Protein AF-A0A9E3EU78-F1 (afdb_monomer)

Mean predicted aligned error: 6.79 Å

pLDDT: mean 88.31, std 12.96, range [41.22, 96.94]

Radius of gyration: 17.89 Å; Cα contacts (8 Å, |Δi|>4): 22; chains: 1; bounding box: 56×33×42 Å

Structure (mmCIF, N/CA/C/O backbone):
data_AF-A0A9E3EU78-F1
#
_entry.id   AF-A0A9E3EU78-F1
#
loop_
_atom_site.group_PDB
_atom_site.id
_atom_site.type_symbol
_atom_site.label_atom_id
_atom_site.label_alt_id
_atom_site.label_comp_id
_atom_site.label_asym_id
_atom_site.label_entity_id
_atom_site.label_seq_id
_atom_site.pdbx_PDB_ins_code
_atom_site.Cartn_x
_atom_site.Cartn_y
_atom_site.Cartn_z
_atom_site.occupancy
_atom_site.B_iso_or_equiv
_atom_site.auth_seq_id
_atom_site.auth_comp_id
_atom_site.auth_asym_id
_atom_site.auth_atom_id
_atom_site.pdbx_PDB_model_num
ATOM 1 N N . ALA A 1 1 ? 5.154 19.593 -20.295 1.00 79.00 1 ALA A N 1
ATOM 2 C CA . ALA A 1 1 ? 4.930 20.289 -19.011 1.00 79.00 1 ALA A CA 1
ATOM 3 C C . ALA A 1 1 ? 3.544 20.015 -18.409 1.00 79.00 1 ALA A C 1
ATOM 5 O O . ALA A 1 1 ? 3.466 19.841 -17.202 1.00 79.00 1 ALA A O 1
ATOM 6 N N . TRP A 1 2 ? 2.457 19.918 -19.192 1.00 91.75 2 TRP A N 1
ATOM 7 C CA . TRP A 1 2 ? 1.115 19.620 -18.652 1.00 91.75 2 TRP A CA 1
ATOM 8 C C . TRP A 1 2 ? 0.956 18.182 -18.114 1.00 91.75 2 TRP A C 1
ATOM 10 O O . TRP A 1 2 ? 0.144 17.939 -17.227 1.00 91.75 2 TRP A O 1
ATOM 20 N N . GLN A 1 3 ? 1.769 17.239 -18.606 1.00 93.81 3 GLN A N 1
ATOM 21 C CA . GLN A 1 3 ? 1.720 15.823 -18.227 1.00 93.81 3 GLN A CA 1
ATOM 22 C C . GLN A 1 3 ? 1.948 15.602 -16.727 1.00 93.81 3 GLN A C 1
ATOM 24 O O . GLN A 1 3 ? 1.321 14.731 -16.138 1.00 93.81 3 GLN A O 1
ATOM 29 N N . ALA A 1 4 ? 2.807 16.411 -16.099 1.00 92.12 4 ALA A N 1
ATOM 30 C CA . ALA A 1 4 ? 3.059 16.325 -14.663 1.00 92.12 4 ALA A CA 1
ATOM 31 C C . ALA A 1 4 ? 1.799 16.654 -13.847 1.00 92.12 4 ALA A C 1
ATOM 33 O O . ALA A 1 4 ? 1.478 15.938 -12.906 1.00 92.12 4 ALA A O 1
ATOM 34 N N . TRP A 1 5 ? 1.044 17.680 -14.254 1.00 94.88 5 TRP A N 1
ATOM 35 C CA . TRP A 1 5 ? -0.221 18.050 -13.616 1.00 94.88 5 TRP A CA 1
ATOM 36 C C . TRP A 1 5 ? -1.281 16.965 -13.778 1.00 94.88 5 TRP A C 1
ATOM 38 O O . TRP A 1 5 ? -1.953 16.615 -12.813 1.00 94.88 5 TRP A O 1
ATOM 48 N N . ALA A 1 6 ? -1.392 16.388 -14.977 1.00 94.62 6 ALA A N 1
ATOM 49 C CA . ALA A 1 6 ? -2.308 15.281 -15.227 1.00 94.62 6 ALA A CA 1
ATOM 50 C C . ALA A 1 6 ? -1.970 14.058 -14.357 1.00 94.62 6 ALA A C 1
ATOM 52 O O . ALA A 1 6 ? -2.849 13.517 -13.691 1.00 94.62 6 ALA A O 1
ATOM 53 N N . LEU A 1 7 ? -0.694 13.662 -14.298 1.00 93.38 7 LEU A N 1
ATOM 54 C CA . LEU A 1 7 ? -0.240 12.555 -13.451 1.00 93.38 7 LEU A CA 1
ATOM 55 C C . LEU A 1 7 ? -0.466 12.841 -11.965 1.00 93.38 7 LEU A C 1
ATOM 57 O O . LEU A 1 7 ? -0.883 11.950 -11.233 1.00 93.38 7 LEU A O 1
ATOM 61 N N . PHE A 1 8 ? -0.246 14.080 -11.524 1.00 93.69 8 PHE A N 1
ATOM 62 C CA . PHE A 1 8 ? -0.482 14.480 -10.142 1.00 93.69 8 PHE A CA 1
ATOM 63 C C . PHE A 1 8 ? -1.966 14.416 -9.766 1.00 93.69 8 PHE A C 1
ATOM 65 O O . PHE A 1 8 ? -2.299 13.918 -8.695 1.00 93.69 8 PHE A O 1
ATOM 72 N N . LEU A 1 9 ? -2.868 14.849 -10.652 1.00 95.38 9 LEU A N 1
ATOM 73 C CA . LEU A 1 9 ? -4.315 14.728 -10.441 1.00 95.38 9 LEU A CA 1
ATOM 74 C C . LEU A 1 9 ? -4.755 13.265 -10.356 1.00 95.38 9 LEU A C 1
ATOM 76 O O . LEU A 1 9 ? -5.513 12.908 -9.459 1.00 95.38 9 LEU A O 1
ATOM 80 N N . VAL A 1 10 ? -4.252 12.411 -11.252 1.00 94.88 10 VAL A N 1
ATOM 81 C CA . VAL A 1 10 ? -4.532 10.968 -11.220 1.00 94.88 10 VAL A CA 1
ATOM 82 C C . VAL A 1 10 ? -4.009 10.344 -9.926 1.00 94.88 10 VAL A C 1
ATOM 84 O O . VAL A 1 10 ? -4.714 9.564 -9.292 1.00 94.88 10 VAL A O 1
ATOM 87 N N . TYR A 1 11 ? -2.804 10.718 -9.499 1.00 91.31 11 TYR A N 1
ATOM 88 C CA . TYR A 1 11 ? -2.212 10.247 -8.251 1.00 91.31 11 TYR A CA 1
ATOM 89 C C . TYR A 1 11 ? -3.002 10.716 -7.022 1.00 91.31 11 TYR A C 1
ATOM 91 O O . TYR A 1 11 ? -3.272 9.920 -6.126 1.00 91.31 11 TYR A O 1
ATOM 99 N N . GLY A 1 12 ? -3.434 11.979 -6.996 1.00 93.06 12 GLY A N 1
ATOM 100 C CA . GLY A 1 12 ? -4.276 12.523 -5.932 1.00 93.06 12 GLY A CA 1
ATOM 101 C C . GLY A 1 12 ? -5.643 11.843 -5.866 1.00 93.06 12 GLY A C 1
ATOM 102 O O . GLY A 1 12 ? -6.108 11.508 -4.779 1.00 93.06 12 GLY A O 1
ATOM 103 N N . LEU A 1 13 ? -6.257 11.566 -7.021 1.00 94.75 13 LEU A N 1
ATOM 104 C CA . LEU A 1 13 ? -7.496 10.795 -7.097 1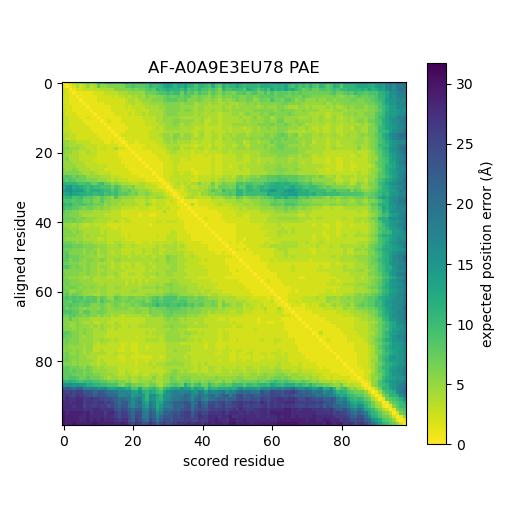.00 94.75 13 LEU A CA 1
ATOM 105 C C . LEU A 1 13 ? -7.293 9.371 -6.569 1.00 94.75 13 LEU A C 1
ATOM 107 O O . LEU A 1 13 ? -8.096 8.907 -5.766 1.00 94.75 13 LEU A O 1
ATOM 111 N N . PHE A 1 14 ? -6.209 8.702 -6.969 1.00 91.88 14 PHE A N 1
ATOM 112 C CA . PHE A 1 14 ? -5.855 7.380 -6.456 1.00 91.88 14 PHE A CA 1
ATOM 113 C C . PHE A 1 14 ? -5.730 7.390 -4.928 1.00 91.88 14 PHE A C 1
ATOM 115 O O . PHE A 1 14 ? -6.419 6.616 -4.273 1.00 91.88 14 PHE A O 1
ATOM 122 N N . PHE A 1 15 ? -4.941 8.306 -4.359 1.00 91.44 15 PHE A N 1
ATOM 123 C CA . PHE A 1 15 ? -4.778 8.434 -2.906 1.00 91.44 15 PHE A CA 1
ATOM 124 C C . PHE A 1 15 ? -6.093 8.741 -2.186 1.00 91.44 15 PHE A C 1
ATOM 126 O O . PHE A 1 15 ? -6.370 8.166 -1.136 1.00 91.44 15 PHE A O 1
ATOM 133 N N . GLY A 1 16 ? -6.936 9.604 -2.755 1.00 91.88 16 GLY A N 1
ATOM 134 C CA . GLY A 1 16 ? -8.258 9.895 -2.200 1.00 91.88 16 GLY A CA 1
ATOM 135 C C . GLY A 1 16 ? -9.182 8.673 -2.186 1.00 91.88 16 GLY A C 1
ATOM 136 O O . GLY A 1 16 ? -9.959 8.505 -1.247 1.00 91.88 16 GLY A O 1
ATOM 137 N N . LEU A 1 17 ? -9.083 7.808 -3.198 1.00 91.94 17 LEU A N 1
ATOM 138 C CA . LEU A 1 17 ? -9.891 6.594 -3.326 1.00 91.94 17 LEU A CA 1
ATOM 139 C C . LEU A 1 17 ? -9.367 5.412 -2.501 1.00 91.94 17 LEU A C 1
ATOM 141 O O . LEU A 1 17 ? -10.139 4.500 -2.220 1.00 91.94 17 LEU A O 1
ATOM 145 N N . THR A 1 18 ? -8.094 5.405 -2.112 1.00 90.56 18 THR A N 1
ATOM 146 C CA . THR A 1 18 ? -7.493 4.307 -1.339 1.00 90.56 18 THR A CA 1
ATOM 147 C C . THR A 1 18 ? -7.325 4.674 0.128 1.00 90.56 18 THR A C 1
ATOM 149 O O . THR A 1 18 ? -7.913 4.040 1.002 1.00 90.56 18 THR A O 1
ATOM 152 N N . GLU A 1 19 ? -6.608 5.755 0.418 1.00 91.06 19 GLU A N 1
ATOM 153 C CA . GLU A 1 19 ? -6.147 6.062 1.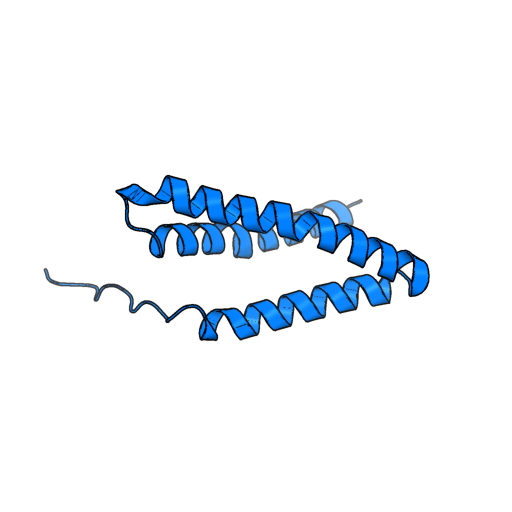770 1.00 91.06 19 GLU A CA 1
ATOM 154 C C . GLU A 1 19 ? -7.296 6.477 2.706 1.00 91.06 19 GLU A C 1
ATOM 156 O O . GLU A 1 19 ? -7.315 6.108 3.885 1.00 91.06 19 GLU A O 1
ATOM 161 N N . ALA A 1 20 ? -8.280 7.232 2.202 1.00 90.00 20 ALA A N 1
ATOM 162 C CA . ALA A 1 20 ? -9.421 7.658 3.014 1.00 90.00 20 ALA A CA 1
ATOM 163 C C . ALA A 1 20 ? -10.367 6.486 3.360 1.00 90.00 20 ALA A C 1
ATOM 165 O O . ALA A 1 20 ? -10.668 6.310 4.549 1.00 90.00 20 ALA A O 1
ATOM 166 N N . PRO A 1 21 ? -10.792 5.636 2.401 1.00 90.75 21 PRO A N 1
ATOM 167 C CA . PRO A 1 21 ? -11.582 4.444 2.712 1.00 90.75 21 PRO A CA 1
ATOM 168 C C . PRO A 1 21 ? -10.845 3.412 3.574 1.00 90.75 21 PRO A C 1
ATOM 170 O O . PRO A 1 21 ? -11.459 2.843 4.476 1.00 90.75 21 PRO A O 1
ATOM 173 N N . GLU A 1 22 ? -9.541 3.198 3.366 1.00 90.50 22 GLU A N 1
ATOM 174 C CA . GLU A 1 22 ? -8.731 2.278 4.182 1.00 90.50 22 GLU A CA 1
ATOM 175 C C . GLU A 1 22 ? -8.729 2.684 5.660 1.00 90.50 22 GLU A C 1
ATOM 177 O O . GLU A 1 22 ? -9.041 1.875 6.539 1.00 90.50 22 GLU A O 1
ATOM 182 N N . LYS A 1 23 ? -8.458 3.960 5.957 1.00 90.44 23 LYS A N 1
ATOM 183 C CA . LYS A 1 23 ? -8.473 4.469 7.338 1.00 90.44 23 LYS A CA 1
ATOM 184 C C . LYS A 1 23 ? -9.869 4.409 7.956 1.00 90.44 23 LYS A C 1
ATOM 186 O O . LYS A 1 23 ? -9.997 4.072 9.135 1.00 90.44 23 LYS A O 1
ATOM 191 N N . ALA A 1 24 ? -10.915 4.701 7.180 1.00 90.81 24 ALA A N 1
ATOM 192 C CA . ALA A 1 24 ? -12.299 4.574 7.637 1.00 90.81 24 ALA A CA 1
ATOM 193 C C . ALA A 1 24 ? -12.652 3.116 7.976 1.00 90.81 24 ALA A C 1
ATOM 195 O O . ALA A 1 24 ? -13.307 2.854 8.988 1.00 90.81 24 ALA A O 1
ATOM 196 N N . LEU A 1 25 ? -12.164 2.159 7.182 1.00 89.50 25 LEU A N 1
ATOM 197 C CA . LEU A 1 25 ? -12.355 0.736 7.428 1.00 89.50 25 LEU A CA 1
ATOM 198 C C . LEU A 1 25 ? -11.670 0.286 8.726 1.00 89.50 25 LEU A C 1
ATOM 200 O O . LEU A 1 25 ? -12.307 -0.377 9.549 1.00 89.50 25 LEU A O 1
ATOM 204 N N . VAL A 1 26 ? -10.417 0.696 8.950 1.00 89.88 26 VAL A N 1
ATOM 205 C CA . VAL A 1 26 ? -9.677 0.429 10.199 1.00 89.88 26 VAL A CA 1
ATOM 206 C C . VAL A 1 26 ? -10.414 1.015 11.406 1.00 89.88 26 VAL A C 1
ATOM 208 O O . VAL A 1 26 ? -10.631 0.317 12.398 1.00 89.88 26 VAL A O 1
ATOM 211 N N . ALA A 1 27 ? -10.869 2.268 11.312 1.00 88.50 27 ALA A N 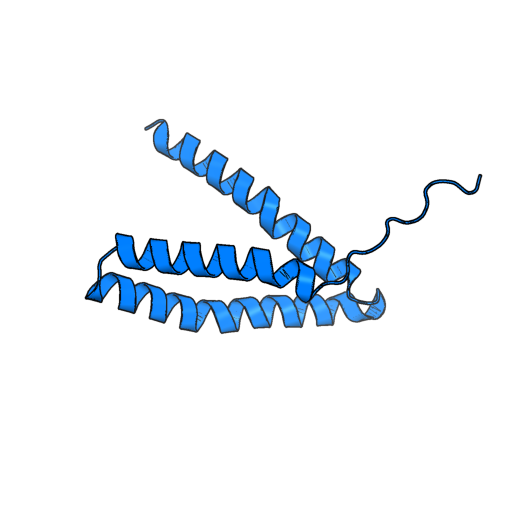1
ATOM 212 C CA . ALA A 1 27 ? -11.620 2.928 12.379 1.00 88.50 27 ALA A CA 1
ATOM 213 C C . ALA A 1 27 ? -12.968 2.255 12.672 1.00 88.50 27 ALA A C 1
ATOM 215 O O . ALA A 1 27 ? -13.417 2.266 13.818 1.00 88.50 27 ALA A O 1
ATOM 216 N N . GLY A 1 28 ? -13.609 1.674 11.655 1.00 86.88 28 GLY A N 1
ATOM 217 C CA . GLY A 1 28 ? -14.836 0.907 11.821 1.00 86.88 28 GLY A CA 1
ATOM 218 C C . GLY A 1 28 ? -14.603 -0.454 12.481 1.00 86.88 28 GLY A C 1
ATOM 219 O O . GLY A 1 28 ? -15.490 -0.960 13.169 1.00 86.88 28 GLY A O 1
ATOM 220 N N . LEU A 1 29 ? -13.460 -1.110 12.239 1.00 86.50 29 LEU A N 1
ATOM 221 C CA . LEU A 1 29 ? -13.138 -2.450 12.772 1.00 86.50 29 LEU A CA 1
ATOM 222 C C . LEU A 1 29 ? -12.787 -2.424 14.259 1.00 86.50 29 LEU A C 1
ATOM 224 O O . LEU A 1 29 ? -13.004 -3.421 14.943 1.00 86.50 29 LEU A O 1
ATOM 228 N N . ALA A 1 30 ? -12.299 -1.295 14.763 1.00 87.19 30 ALA A N 1
ATOM 229 C CA . ALA A 1 30 ? -11.902 -1.151 16.154 1.00 87.19 30 ALA A CA 1
ATOM 230 C C . ALA A 1 30 ? -12.992 -0.486 17.021 1.00 87.19 30 ALA A C 1
ATOM 232 O O . ALA A 1 30 ? -13.570 0.527 16.610 1.00 87.19 30 ALA A O 1
ATOM 233 N N . PRO A 1 31 ? -13.220 -0.976 18.255 1.00 84.00 31 PRO A N 1
ATOM 234 C CA . PRO A 1 31 ? -13.957 -0.244 19.283 1.00 84.00 31 PRO A CA 1
ATOM 235 C C . PRO A 1 31 ? -13.360 1.146 19.521 1.00 84.00 31 PRO A C 1
ATOM 237 O O . PRO A 1 31 ? -12.154 1.351 19.343 1.00 84.00 31 PRO A O 1
ATOM 240 N N . ALA A 1 32 ? -14.193 2.099 19.945 1.00 85.44 32 ALA A N 1
ATOM 241 C CA . ALA A 1 32 ? -13.785 3.493 20.108 1.00 85.44 32 ALA A CA 1
ATOM 242 C C . ALA A 1 32 ? -12.584 3.650 21.058 1.00 85.44 32 ALA A C 1
ATOM 244 O O . ALA A 1 32 ? -11.674 4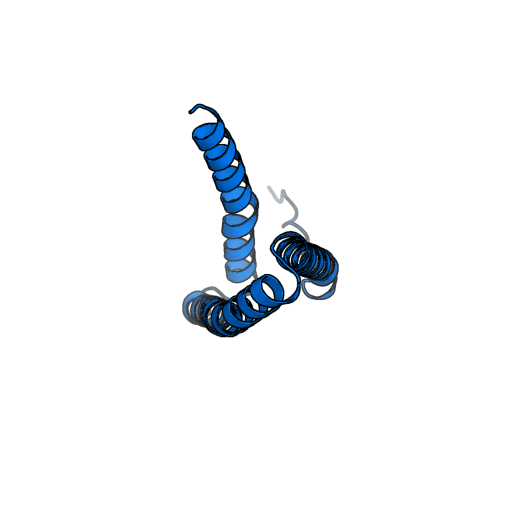.420 20.746 1.00 85.44 32 ALA A O 1
ATOM 245 N N . GLU A 1 33 ? -12.520 2.869 22.142 1.00 88.19 33 GLU A N 1
ATOM 246 C CA . GLU A 1 33 ? -11.431 2.940 23.125 1.00 88.19 33 GLU A CA 1
ATOM 247 C C . GLU A 1 33 ? -10.102 2.365 22.601 1.00 88.19 33 GLU A C 1
ATOM 249 O O . GLU A 1 33 ? -9.038 2.649 23.149 1.00 88.19 33 GLU A O 1
ATOM 254 N N . MET A 1 34 ? -10.128 1.571 21.522 1.00 89.81 34 MET A N 1
ATOM 255 C CA . MET A 1 34 ? -8.960 0.851 20.993 1.00 89.81 34 MET A CA 1
ATOM 256 C C . MET A 1 34 ? -8.471 1.361 19.632 1.00 89.81 34 MET A C 1
ATOM 258 O O . MET A 1 34 ? -7.519 0.805 19.076 1.00 89.81 34 MET A O 1
ATOM 262 N N . ARG A 1 35 ? -9.054 2.443 19.097 1.00 88.19 35 ARG A N 1
ATOM 263 C CA . ARG A 1 35 ? -8.669 3.004 17.787 1.00 88.19 35 ARG A CA 1
ATOM 264 C C . ARG A 1 35 ? -7.190 3.368 17.702 1.00 88.19 35 ARG A C 1
ATOM 266 O O . ARG A 1 35 ? -6.570 3.117 16.675 1.00 88.19 35 ARG A O 1
ATOM 273 N N . GLY A 1 36 ? -6.608 3.885 18.787 1.00 90.31 36 GLY A N 1
ATOM 274 C CA . GLY A 1 36 ? -5.176 4.196 18.841 1.00 90.31 36 GLY A CA 1
ATOM 275 C C . GLY A 1 36 ? -4.293 2.967 18.592 1.00 90.31 36 GLY A C 1
ATOM 276 O O . GLY A 1 36 ? -3.340 3.037 17.821 1.00 90.31 36 GLY A O 1
ATOM 277 N N . ARG A 1 37 ? -4.651 1.809 19.168 1.00 92.12 37 ARG A N 1
ATOM 278 C CA . ARG A 1 37 ? -3.930 0.544 18.934 1.00 92.12 37 ARG A CA 1
ATOM 279 C C . ARG A 1 37 ? -4.158 0.035 17.514 1.00 92.12 37 ARG A C 1
ATOM 281 O O . ARG A 1 37 ? -3.199 -0.379 16.877 1.00 92.12 37 ARG A O 1
ATOM 288 N N . ALA A 1 38 ? -5.386 0.124 17.003 1.00 92.00 38 ALA A N 1
ATOM 289 C CA . ALA A 1 38 ? -5.715 -0.310 15.646 1.00 92.00 38 ALA A CA 1
ATOM 290 C C . ALA A 1 38 ? -4.945 0.474 14.571 1.00 92.00 38 ALA A C 1
ATOM 292 O O . ALA A 1 38 ? -4.337 -0.133 13.691 1.00 92.00 38 ALA A O 1
ATOM 293 N N . PHE A 1 39 ? -4.890 1.806 14.680 1.00 93.94 39 PHE A N 1
ATOM 294 C CA . PHE A 1 39 ? -4.069 2.630 13.788 1.00 93.94 39 PHE A CA 1
ATOM 295 C C . PHE A 1 39 ? -2.569 2.381 13.981 1.00 93.94 39 PHE A C 1
ATOM 297 O O . PHE A 1 39 ? -1.828 2.362 13.000 1.00 93.94 39 PHE A O 1
ATOM 304 N N . GLY A 1 40 ? -2.119 2.122 15.213 1.00 94.56 40 GLY A N 1
ATOM 305 C CA . GLY A 1 40 ? -0.740 1.714 15.486 1.00 94.56 40 GLY A CA 1
ATOM 306 C C . GLY A 1 40 ? -0.356 0.424 14.756 1.00 94.56 40 GLY A C 1
ATOM 307 O O . GLY A 1 40 ? 0.649 0.396 14.050 1.00 94.56 40 GLY A O 1
ATOM 308 N N . THR A 1 41 ? -1.176 -0.627 14.858 1.00 94.44 41 THR A N 1
ATOM 309 C CA . THR A 1 41 ? -0.966 -1.898 14.143 1.00 94.44 41 THR A CA 1
ATOM 310 C C . THR A 1 41 ? -1.041 -1.709 12.627 1.00 94.44 41 THR A C 1
ATOM 312 O O . THR A 1 41 ? -0.206 -2.257 11.914 1.00 94.44 41 THR A O 1
ATOM 315 N N . TYR A 1 42 ? -1.984 -0.905 12.131 1.00 93.75 42 TYR A N 1
ATOM 316 C CA . TYR A 1 42 ? -2.105 -0.579 10.708 1.00 93.75 42 TYR A CA 1
ATOM 317 C C . TYR A 1 42 ? -0.825 0.061 10.153 1.00 93.75 42 TYR A C 1
ATOM 319 O O . TYR A 1 42 ? -0.242 -0.443 9.194 1.00 93.75 42 TYR A O 1
ATOM 327 N N . HIS A 1 43 ? -0.332 1.126 10.788 1.00 95.06 43 HIS A N 1
ATOM 328 C CA . HIS A 1 43 ? 0.884 1.803 10.336 1.00 95.06 43 HIS A CA 1
ATOM 329 C C . HIS A 1 43 ? 2.141 0.952 10.528 1.00 95.06 43 HIS A C 1
ATOM 331 O O . HIS A 1 43 ? 3.041 1.001 9.692 1.00 95.06 43 HIS A O 1
ATOM 337 N N . PHE A 1 44 ? 2.189 0.128 11.577 1.00 96.31 44 PHE A N 1
ATOM 338 C CA . PHE A 1 44 ? 3.255 -0.852 11.756 1.00 96.31 44 PHE A CA 1
ATOM 339 C C . PHE A 1 44 ? 3.282 -1.867 10.606 1.00 96.31 44 PHE A C 1
ATOM 341 O O . PHE A 1 44 ? 4.342 -2.098 10.030 1.00 96.31 44 PHE A O 1
ATOM 348 N N . ALA A 1 45 ? 2.127 -2.417 10.221 1.00 95.19 45 ALA A N 1
ATOM 349 C CA . ALA A 1 45 ? 2.018 -3.352 9.105 1.00 95.19 45 ALA A CA 1
ATOM 350 C C . ALA A 1 45 ? 2.428 -2.707 7.773 1.00 95.19 45 ALA A C 1
ATOM 352 O O . ALA A 1 45 ? 3.180 -3.319 7.014 1.00 95.19 45 ALA A O 1
ATOM 353 N N . ILE A 1 46 ? 2.014 -1.458 7.519 1.00 94.81 46 ILE A N 1
ATOM 354 C CA . ILE A 1 46 ? 2.467 -0.697 6.344 1.00 94.81 46 ILE A CA 1
ATOM 355 C C . ILE A 1 46 ? 3.985 -0.533 6.356 1.00 94.81 46 ILE A C 1
ATOM 357 O O . ILE A 1 46 ? 4.629 -0.833 5.357 1.00 94.81 46 ILE A O 1
ATOM 361 N N . GLY A 1 47 ? 4.573 -0.086 7.467 1.00 94.75 47 GLY A N 1
ATOM 362 C CA . GLY A 1 47 ? 6.015 0.150 7.553 1.00 94.75 47 GLY A CA 1
ATOM 363 C C . GLY A 1 47 ? 6.832 -1.130 7.370 1.00 94.75 47 GLY A C 1
ATOM 364 O O . GLY A 1 47 ? 7.741 -1.179 6.541 1.00 94.75 47 GLY A O 1
ATOM 365 N N . VAL A 1 48 ? 6.470 -2.189 8.099 1.00 96.94 48 VAL A N 1
ATOM 366 C CA . VAL A 1 48 ? 7.130 -3.499 8.010 1.00 96.94 48 VAL A CA 1
ATOM 367 C C . VAL A 1 48 ? 6.946 -4.129 6.635 1.00 96.94 48 VAL A C 1
ATOM 369 O O . VAL A 1 48 ? 7.863 -4.794 6.171 1.00 96.94 48 VAL A O 1
ATOM 372 N N . GLY A 1 49 ? 5.811 -3.914 5.964 1.00 95.31 49 GLY A N 1
ATOM 373 C CA . GLY A 1 49 ? 5.572 -4.397 4.603 1.00 95.31 49 GLY A CA 1
ATOM 374 C C . GLY A 1 49 ? 6.295 -3.581 3.527 1.00 95.31 49 GLY A C 1
ATOM 375 O O . GLY A 1 49 ? 6.830 -4.149 2.575 1.00 95.31 49 GLY A O 1
ATOM 376 N N . ALA A 1 50 ? 6.375 -2.259 3.686 1.00 93.81 50 ALA A N 1
ATOM 377 C CA . ALA A 1 50 ? 6.999 -1.356 2.720 1.00 93.81 50 ALA A CA 1
ATOM 378 C C . ALA A 1 50 ? 8.504 -1.610 2.563 1.00 93.81 50 ALA A C 1
ATOM 380 O O . ALA A 1 50 ? 9.038 -1.489 1.458 1.00 93.81 50 ALA A O 1
ATOM 381 N N . PHE A 1 51 ? 9.187 -1.997 3.643 1.00 94.50 51 PHE A N 1
ATOM 382 C CA . PHE A 1 51 ? 10.618 -2.294 3.619 1.00 94.50 51 PHE A CA 1
ATOM 383 C C . PHE A 1 51 ? 10.987 -3.460 2.671 1.00 94.50 51 PHE A C 1
ATOM 385 O O . PHE A 1 51 ? 11.700 -3.220 1.690 1.00 94.50 51 PHE A O 1
ATOM 392 N N . PRO A 1 52 ? 10.493 -4.701 2.866 1.00 95.12 52 PRO A N 1
ATOM 393 C CA . PRO A 1 52 ? 10.757 -5.803 1.950 1.00 95.12 52 PRO A CA 1
ATOM 394 C C . PRO A 1 52 ? 10.137 -5.561 0.572 1.00 95.12 52 PRO A C 1
ATOM 396 O O . PRO A 1 52 ? 10.757 -5.924 -0.424 1.00 95.12 52 PRO A O 1
ATOM 399 N N . ALA A 1 53 ? 8.971 -4.908 0.479 1.00 93.69 53 ALA A N 1
ATOM 400 C CA . ALA A 1 53 ? 8.369 -4.572 -0.811 1.00 93.69 53 ALA A CA 1
ATOM 401 C C . ALA A 1 53 ? 9.296 -3.693 -1.663 1.00 93.69 53 ALA A C 1
ATOM 403 O O . ALA A 1 53 ? 9.478 -3.970 -2.846 1.00 93.69 53 ALA A O 1
ATOM 404 N N . SER A 1 54 ? 9.941 -2.689 -1.060 1.00 94.31 54 SER A N 1
ATOM 405 C CA . SER A 1 54 ? 10.885 -1.811 -1.763 1.00 94.31 54 SER A CA 1
ATOM 406 C C . SER A 1 54 ? 12.128 -2.566 -2.237 1.00 94.31 54 SER A C 1
ATOM 408 O O . SER A 1 54 ? 12.563 -2.386 -3.375 1.00 94.31 54 SER A O 1
ATOM 410 N N . LEU A 1 55 ? 12.674 -3.455 -1.399 1.00 95.94 55 LEU A N 1
ATOM 411 C CA . LEU A 1 55 ? 13.819 -4.295 -1.766 1.00 95.94 55 LEU A CA 1
ATOM 412 C C . LEU A 1 55 ? 13.474 -5.260 -2.907 1.00 95.94 55 LEU A C 1
ATOM 414 O O . LEU A 1 55 ? 14.237 -5.374 -3.865 1.00 95.94 55 LEU A O 1
ATOM 418 N N . LEU A 1 56 ? 12.317 -5.923 -2.832 1.00 95.06 56 LEU A N 1
ATOM 419 C CA . LEU A 1 56 ? 11.838 -6.839 -3.868 1.00 95.06 56 LEU A CA 1
ATOM 420 C C . LEU A 1 56 ? 11.564 -6.102 -5.177 1.00 95.06 56 LEU A C 1
ATOM 422 O O . LEU A 1 56 ? 12.010 -6.549 -6.231 1.00 95.06 56 LEU A O 1
ATOM 426 N N . PHE A 1 57 ? 10.889 -4.955 -5.117 1.00 94.50 57 PHE A N 1
ATOM 427 C CA . PHE A 1 57 ? 10.618 -4.134 -6.292 1.00 94.50 57 PHE A CA 1
ATOM 428 C C . PHE A 1 57 ? 11.918 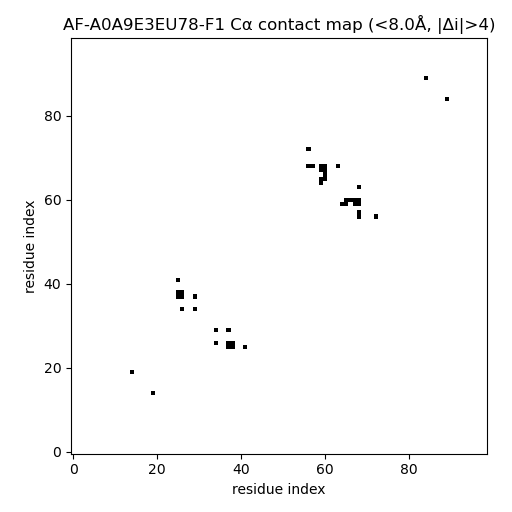-3.691 -6.969 1.00 94.50 57 PHE A C 1
ATOM 430 O O . PHE A 1 57 ? 12.067 -3.864 -8.177 1.00 94.50 57 PHE A O 1
ATOM 437 N N . GLY A 1 58 ? 12.894 -3.206 -6.194 1.00 95.31 58 GLY A N 1
ATOM 438 C CA . GLY A 1 58 ? 14.217 -2.847 -6.703 1.00 95.31 58 GLY A CA 1
ATOM 439 C C . GLY A 1 58 ? 14.962 -4.040 -7.308 1.00 95.31 58 GLY A C 1
ATOM 440 O O . GLY A 1 58 ? 15.504 -3.934 -8.405 1.00 95.31 58 GLY A O 1
ATOM 441 N N . ALA A 1 59 ? 14.951 -5.199 -6.647 1.00 96.19 59 ALA A N 1
ATOM 442 C CA . ALA A 1 59 ? 15.603 -6.407 -7.150 1.00 96.19 59 ALA A CA 1
ATOM 443 C C . ALA A 1 59 ? 14.992 -6.895 -8.474 1.00 96.19 59 ALA A C 1
ATOM 445 O O . ALA A 1 59 ? 15.727 -7.261 -9.396 1.00 96.19 59 ALA A O 1
ATOM 446 N N . VAL A 1 60 ? 13.660 -6.870 -8.590 1.00 96.12 60 VAL A N 1
ATOM 447 C CA . VAL A 1 60 ? 12.950 -7.226 -9.826 1.00 96.12 60 VAL A CA 1
ATOM 448 C C . VAL A 1 60 ? 13.245 -6.210 -10.921 1.00 96.12 60 VAL A C 1
ATOM 450 O O . VAL A 1 60 ? 13.557 -6.608 -12.041 1.00 96.12 60 VAL A O 1
ATOM 453 N N . TRP A 1 61 ? 13.236 -4.918 -10.595 1.00 96.88 61 TRP A N 1
ATOM 454 C CA . TRP A 1 61 ? 13.563 -3.858 -11.544 1.00 96.88 61 TRP A CA 1
ATOM 455 C C . TRP A 1 61 ? 14.964 -4.028 -12.133 1.00 96.88 61 TRP A C 1
ATOM 457 O O . TRP A 1 61 ? 15.139 -3.934 -13.344 1.00 96.88 61 TRP A O 1
ATOM 467 N N . GLN A 1 62 ? 15.966 -4.301 -11.294 1.00 95.88 62 GLN A N 1
ATOM 468 C CA . GLN A 1 62 ? 17.356 -4.436 -11.738 1.00 95.88 62 GLN A CA 1
ATOM 469 C C . GLN A 1 62 ? 17.589 -5.688 -12.596 1.00 95.88 62 GLN A C 1
ATOM 471 O O . GLN A 1 62 ? 18.416 -5.660 -13.501 1.00 95.88 62 GLN A O 1
ATOM 476 N N . ARG A 1 63 ? 16.873 -6.791 -12.332 1.00 95.94 63 ARG A N 1
ATOM 477 C CA . ARG A 1 63 ? 17.070 -8.069 -13.046 1.00 95.94 63 ARG A CA 1
ATOM 478 C C . ARG A 1 63 ? 16.188 -8.241 -14.281 1.00 95.94 63 ARG A C 1
ATOM 480 O O . ARG A 1 63 ? 16.628 -8.849 -15.248 1.00 95.94 63 ARG A O 1
ATOM 487 N N . PHE A 1 64 ? 14.956 -7.741 -14.238 1.00 93.50 64 PHE A N 1
ATOM 488 C CA . PHE A 1 64 ? 13.926 -7.980 -15.258 1.00 93.50 64 PHE A CA 1
ATOM 489 C C . PHE A 1 64 ? 13.394 -6.688 -15.897 1.00 93.50 64 PHE A C 1
ATOM 491 O O . PHE A 1 64 ? 12.539 -6.738 -16.780 1.00 93.50 64 PHE A O 1
ATOM 498 N N . GLY A 1 65 ? 13.902 -5.528 -15.474 1.00 94.75 65 GLY A N 1
ATOM 499 C CA . GLY A 1 65 ? 13.511 -4.220 -15.987 1.00 94.75 65 GLY A CA 1
ATOM 500 C C . GLY A 1 65 ? 12.279 -3.624 -15.304 1.00 94.75 65 GLY A C 1
ATOM 501 O O . GLY A 1 65 ? 11.584 -4.254 -14.502 1.00 94.75 65 GLY A O 1
ATOM 502 N N . SER A 1 66 ? 11.990 -2.372 -15.660 1.00 93.44 66 SER A N 1
ATOM 503 C CA . SER A 1 66 ? 10.894 -1.588 -15.081 1.00 93.44 66 SER A CA 1
ATOM 504 C C . SER A 1 66 ? 9.519 -2.206 -15.334 1.00 93.44 66 SER A C 1
ATOM 506 O O . SER A 1 66 ? 8.679 -2.233 -14.438 1.00 93.44 66 SER A O 1
ATOM 508 N N . HIS A 1 67 ? 9.295 -2.753 -16.532 1.00 94.81 67 HIS A N 1
ATOM 509 C CA . HIS A 1 67 ? 8.008 -3.332 -16.913 1.00 94.81 67 HIS A CA 1
ATOM 510 C C . HIS A 1 67 ? 7.607 -4.503 -16.005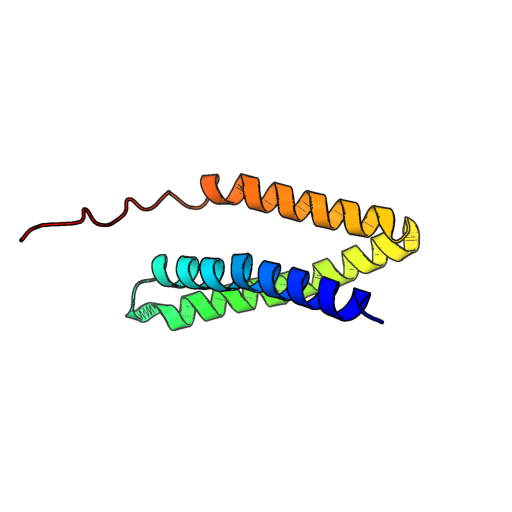 1.00 94.81 67 HIS A C 1
ATOM 512 O O . HIS A 1 67 ? 6.490 -4.528 -15.493 1.00 94.81 67 HIS A O 1
ATOM 518 N N . ALA A 1 68 ? 8.534 -5.429 -15.734 1.00 93.94 68 ALA A N 1
ATOM 519 C CA . ALA A 1 68 ? 8.288 -6.568 -14.854 1.00 93.94 68 ALA A CA 1
ATOM 520 C C . ALA A 1 68 ? 7.993 -6.134 -13.407 1.00 93.94 68 ALA A C 1
ATOM 522 O O . ALA A 1 68 ? 7.087 -6.675 -12.774 1.00 93.94 68 ALA A O 1
ATOM 523 N N . ALA A 1 69 ? 8.709 -5.126 -12.896 1.00 94.38 69 ALA A N 1
ATOM 524 C CA . ALA A 1 69 ? 8.484 -4.596 -11.552 1.00 94.38 69 ALA A CA 1
ATOM 525 C C . ALA A 1 69 ? 7.087 -3.965 -11.410 1.00 94.38 69 ALA A C 1
ATOM 527 O O . ALA A 1 69 ? 6.370 -4.250 -10.448 1.00 94.38 69 ALA A O 1
ATOM 528 N N . PHE A 1 70 ? 6.656 -3.169 -12.395 1.00 94.06 70 PHE A N 1
ATOM 529 C CA . PHE A 1 70 ? 5.312 -2.587 -12.403 1.00 94.06 70 PHE A CA 1
ATOM 530 C C . PHE A 1 70 ? 4.209 -3.639 -12.560 1.00 94.06 70 PHE A C 1
ATOM 532 O O . PHE A 1 70 ? 3.198 -3.542 -11.867 1.00 94.06 70 PHE A O 1
ATOM 539 N N . LEU A 1 71 ? 4.396 -4.662 -13.403 1.00 96.25 71 LEU A N 1
ATOM 540 C CA . LEU A 1 71 ? 3.434 -5.763 -13.535 1.00 96.25 71 LEU A CA 1
ATOM 541 C C . LEU A 1 71 ? 3.295 -6.568 -12.242 1.00 96.25 71 LEU A C 1
ATOM 543 O O . LEU A 1 71 ? 2.181 -6.915 -11.858 1.00 96.25 71 LEU A O 1
ATOM 547 N N . MET A 1 72 ? 4.403 -6.823 -11.543 1.00 95.81 72 MET A N 1
ATOM 548 C CA . MET A 1 72 ? 4.375 -7.460 -10.227 1.00 95.81 72 MET A CA 1
ATOM 549 C C . MET A 1 72 ? 3.549 -6.628 -9.237 1.00 95.81 72 MET A C 1
ATOM 551 O O . MET A 1 72 ? 2.659 -7.166 -8.580 1.00 95.81 72 MET A O 1
ATOM 555 N N . GLY A 1 73 ? 3.806 -5.318 -9.158 1.00 93.50 73 GLY A N 1
ATOM 556 C CA . GLY A 1 73 ? 3.047 -4.407 -8.298 1.00 93.50 73 GLY A CA 1
ATOM 557 C C . GLY A 1 73 ? 1.557 -4.365 -8.649 1.00 93.50 73 GLY A C 1
ATOM 558 O O . GLY A 1 73 ? 0.714 -4.450 -7.759 1.00 93.50 73 GLY A O 1
ATOM 559 N N . ALA A 1 74 ? 1.223 -4.315 -9.941 1.00 94.81 74 ALA A N 1
ATOM 560 C CA . ALA A 1 74 ? -0.157 -4.357 -10.416 1.00 94.81 74 ALA A CA 1
ATOM 561 C C . ALA A 1 74 ? -0.852 -5.680 -10.051 1.00 94.81 74 ALA A C 1
ATOM 563 O O . ALA A 1 74 ? -1.978 -5.666 -9.557 1.00 94.81 74 ALA A O 1
ATOM 564 N N . GLY A 1 75 ? -0.173 -6.817 -10.229 1.00 96.69 75 GLY A N 1
ATOM 565 C CA . GLY A 1 75 ? -0.692 -8.133 -9.854 1.00 96.69 75 GLY A CA 1
ATOM 566 C C . GLY A 1 75 ? -0.955 -8.253 -8.352 1.00 96.69 75 GLY A C 1
ATOM 567 O O . GLY A 1 75 ? -2.018 -8.723 -7.953 1.00 96.69 75 GLY A O 1
ATOM 568 N N . LEU A 1 76 ? -0.032 -7.761 -7.520 1.00 94.88 76 LEU A N 1
ATOM 569 C CA . LEU A 1 76 ? -0.203 -7.689 -6.064 1.00 94.88 76 LEU A CA 1
ATOM 570 C C . LEU A 1 76 ? -1.395 -6.811 -5.668 1.00 94.88 76 LEU A C 1
ATOM 572 O O . LEU A 1 76 ? -2.187 -7.215 -4.820 1.00 94.88 76 LEU A O 1
ATOM 576 N N . ALA A 1 77 ? -1.553 -5.644 -6.299 1.00 93.38 77 ALA A N 1
ATOM 577 C CA . ALA A 1 77 ? -2.673 -4.744 -6.034 1.00 93.38 77 ALA A CA 1
ATOM 578 C C . ALA A 1 77 ? -4.024 -5.383 -6.396 1.00 93.38 77 ALA A C 1
ATOM 580 O O . ALA A 1 77 ? -4.966 -5.323 -5.607 1.00 93.38 77 ALA A O 1
ATOM 581 N N . VAL A 1 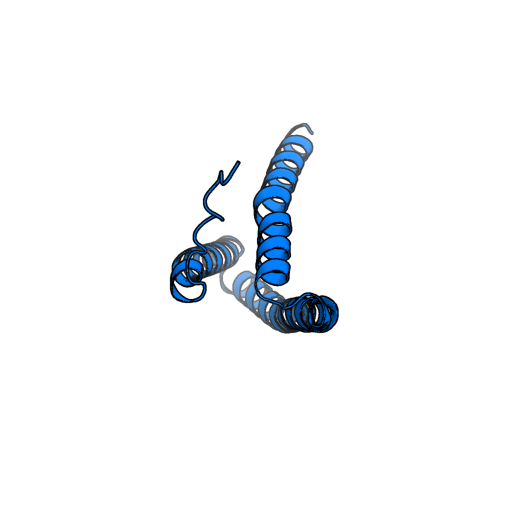78 ? -4.112 -6.053 -7.550 1.00 95.75 78 VAL A N 1
ATOM 582 C CA . VAL A 1 78 ? -5.321 -6.783 -7.964 1.00 95.75 78 VAL A CA 1
ATOM 583 C C . VAL A 1 78 ? -5.614 -7.937 -7.006 1.00 95.75 78 VAL A C 1
ATOM 585 O O . VAL A 1 78 ? -6.750 -8.084 -6.562 1.00 95.75 78 VAL A O 1
ATOM 588 N N . ALA A 1 79 ? -4.604 -8.727 -6.636 1.00 96.12 79 ALA A N 1
ATOM 589 C CA . ALA A 1 79 ? -4.774 -9.816 -5.680 1.00 96.12 79 ALA A CA 1
ATOM 590 C C . ALA A 1 79 ? -5.287 -9.305 -4.324 1.00 96.12 79 ALA A C 1
ATOM 592 O O . ALA A 1 79 ? -6.230 -9.872 -3.775 1.00 96.12 79 ALA A O 1
ATOM 593 N N . ALA A 1 80 ? -4.731 -8.203 -3.813 1.00 92.69 80 ALA A N 1
ATOM 594 C CA . ALA A 1 80 ? -5.189 -7.577 -2.576 1.00 92.69 80 ALA A CA 1
ATOM 595 C C . ALA A 1 80 ? -6.645 -7.096 -2.679 1.00 92.69 80 ALA A C 1
ATOM 597 O O . ALA A 1 80 ? -7.442 -7.379 -1.785 1.00 92.69 80 ALA A O 1
ATOM 598 N N . ALA A 1 81 ? -7.016 -6.440 -3.783 1.00 91.81 81 ALA A N 1
ATOM 599 C CA . ALA A 1 81 ? -8.382 -5.976 -4.019 1.00 91.81 81 ALA A CA 1
ATOM 600 C C . ALA A 1 81 ? -9.400 -7.132 -4.062 1.00 91.81 81 ALA A C 1
ATOM 602 O O . ALA A 1 81 ? -10.501 -6.998 -3.530 1.00 91.81 81 ALA A O 1
ATOM 603 N N . LEU A 1 82 ? -9.028 -8.277 -4.645 1.00 94.50 82 LEU A N 1
ATOM 604 C CA . LEU A 1 82 ? -9.870 -9.478 -4.697 1.00 94.50 82 LEU A CA 1
ATOM 605 C C . LEU A 1 82 ? -9.956 -10.208 -3.349 1.00 94.50 82 LEU A C 1
ATOM 607 O O . LEU A 1 82 ? -10.996 -10.781 -3.028 1.00 94.50 82 LEU A O 1
ATOM 611 N N . LEU A 1 83 ? -8.884 -10.188 -2.553 1.00 93.19 83 LEU A N 1
ATOM 612 C CA . LEU A 1 83 ? -8.844 -10.811 -1.226 1.00 93.19 83 LEU A CA 1
ATOM 613 C C . LEU A 1 83 ? -9.588 -9.994 -0.165 1.00 93.19 83 LEU A C 1
ATOM 615 O O . LEU A 1 83 ? -10.172 -10.574 0.750 1.00 93.19 83 LEU A O 1
ATOM 619 N N . LEU A 1 84 ? -9.593 -8.665 -0.275 1.00 90.81 84 LEU A N 1
ATOM 620 C CA . LEU A 1 84 ? -10.211 -7.768 0.702 1.00 90.81 84 LEU A CA 1
ATOM 621 C C . LEU A 1 84 ? -11.668 -8.139 1.068 1.00 90.81 84 LEU A C 1
ATOM 623 O O . LEU A 1 84 ? -11.938 -8.257 2.265 1.00 90.81 84 LEU A O 1
ATOM 627 N N . PRO A 1 85 ? -12.599 -8.392 0.120 1.00 89.69 85 PRO A N 1
ATOM 628 C CA . PRO A 1 85 ? -13.972 -8.786 0.458 1.00 89.69 85 PRO A CA 1
ATOM 629 C C . PRO A 1 85 ? -14.086 -10.172 1.115 1.00 89.69 85 PRO A C 1
ATOM 631 O O . PRO A 1 85 ? -15.090 -10.447 1.766 1.00 89.69 85 PRO A O 1
ATOM 634 N N . LEU A 1 86 ? -13.084 -11.047 0.963 1.00 89.50 86 LEU A N 1
ATOM 635 C CA . LEU A 1 86 ? -13.059 -12.359 1.625 1.00 89.50 86 LEU A CA 1
ATOM 636 C C . LEU A 1 86 ? -12.627 -12.249 3.092 1.00 89.50 86 LEU A C 1
ATOM 638 O O . LEU A 1 86 ? -13.063 -13.038 3.926 1.00 89.50 86 LEU A O 1
ATOM 642 N N . VAL A 1 87 ? -11.769 -11.276 3.407 1.00 87.00 87 VAL A N 1
ATOM 643 C CA . VAL A 1 87 ? -11.228 -11.061 4.759 1.00 87.00 87 VAL A CA 1
ATOM 644 C C . VAL A 1 87 ? -12.112 -10.120 5.577 1.00 87.00 87 VAL A C 1
ATOM 646 O O . VAL A 1 87 ? -12.208 -10.258 6.796 1.00 87.00 87 VAL A O 1
ATOM 649 N N . VAL A 1 88 ? -12.763 -9.159 4.922 1.00 83.75 88 VAL A N 1
ATOM 650 C CA . VAL A 1 88 ? -13.570 -8.120 5.564 1.00 83.75 88 VAL A CA 1
ATOM 651 C C . VAL A 1 88 ? -15.050 -8.378 5.269 1.00 83.75 88 VAL A C 1
ATOM 653 O O . VAL A 1 88 ? -15.502 -8.107 4.156 1.00 83.75 88 VAL A O 1
ATOM 656 N N . PRO A 1 89 ? -15.843 -8.852 6.250 1.00 72.88 89 PRO A N 1
ATOM 657 C CA . PRO A 1 89 ? -17.278 -9.018 6.068 1.00 72.88 89 PRO A CA 1
ATOM 658 C C . PRO A 1 89 ? -17.929 -7.676 5.727 1.00 72.88 89 PRO A C 1
ATOM 660 O O . PRO A 1 89 ? -17.710 -6.677 6.420 1.00 72.88 89 PRO A O 1
ATOM 663 N N . ALA A 1 90 ? -18.755 -7.653 4.678 1.00 65.06 90 ALA A N 1
ATOM 664 C CA . ALA A 1 90 ? -19.516 -6.469 4.303 1.00 65.06 90 ALA A CA 1
ATOM 665 C C . ALA A 1 90 ? -20.366 -6.005 5.496 1.00 65.06 90 ALA A C 1
ATOM 667 O O . ALA A 1 90 ? -21.274 -6.710 5.947 1.00 65.06 90 ALA A O 1
ATOM 668 N N . ARG A 1 91 ? -20.082 -4.810 6.025 1.00 65.06 91 ARG A N 1
ATOM 669 C CA . ARG A 1 91 ? -20.978 -4.202 7.008 1.00 65.06 91 A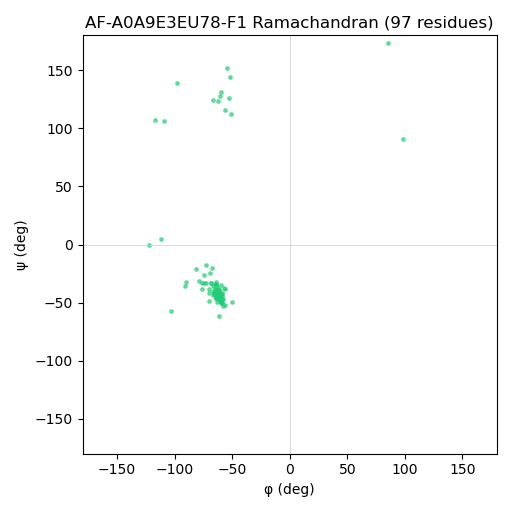RG A CA 1
ATOM 670 C C . ARG A 1 91 ? -22.285 -3.878 6.312 1.00 65.06 91 ARG A C 1
ATOM 672 O O . ARG A 1 91 ? -22.301 -3.135 5.333 1.00 65.06 91 ARG A O 1
ATOM 679 N N . ARG A 1 92 ? -23.387 -4.397 6.848 1.00 54.81 92 ARG A N 1
ATOM 680 C CA . ARG A 1 92 ? -24.708 -3.846 6.549 1.00 54.81 92 ARG A CA 1
ATOM 681 C C . ARG A 1 92 ? -24.706 -2.391 7.015 1.00 54.81 92 ARG A C 1
ATOM 683 O O . ARG A 1 92 ? -24.320 -2.121 8.153 1.00 54.81 92 ARG A O 1
ATOM 690 N N . ALA A 1 93 ? -25.093 -1.471 6.135 1.00 50.56 93 ALA A N 1
ATOM 691 C CA . ALA A 1 93 ? -25.375 -0.100 6.534 1.00 50.56 93 ALA A CA 1
ATOM 692 C C . ALA A 1 93 ? -26.366 -0.117 7.717 1.00 50.56 93 ALA A C 1
ATOM 694 O O . ALA A 1 93 ? -27.246 -0.987 7.736 1.00 50.56 93 ALA A O 1
ATOM 695 N N . PRO A 1 94 ? -26.249 0.801 8.695 1.00 48.16 94 PRO A N 1
ATOM 696 C CA . PRO A 1 94 ? -27.320 1.007 9.659 1.00 48.16 94 PRO A CA 1
ATOM 697 C C . PRO A 1 94 ? -28.598 1.242 8.859 1.00 48.16 94 PRO A C 1
ATOM 699 O O . PRO A 1 94 ? -28.598 2.080 7.956 1.00 48.16 94 PRO A O 1
ATOM 702 N N . ALA A 1 95 ? -29.646 0.462 9.131 1.00 47.31 95 ALA A N 1
ATOM 703 C CA . ALA A 1 95 ? -30.954 0.698 8.545 1.00 47.31 95 ALA A CA 1
ATOM 704 C C . ALA A 1 95 ? -31.305 2.171 8.784 1.00 47.31 95 ALA A C 1
ATOM 706 O O . ALA A 1 95 ? -31.433 2.609 9.927 1.00 47.31 95 ALA A O 1
ATOM 707 N N . ALA A 1 96 ? -31.355 2.953 7.709 1.00 57.28 96 ALA A N 1
ATOM 708 C CA . ALA A 1 96 ? -31.815 4.321 7.783 1.00 57.28 96 ALA A CA 1
ATOM 709 C C . ALA A 1 96 ? -33.279 4.294 8.242 1.00 57.28 96 ALA A C 1
ATOM 711 O O . ALA A 1 96 ? -34.112 3.671 7.588 1.00 57.28 96 ALA A O 1
ATOM 712 N N . GLY A 1 97 ? -33.576 4.981 9.346 1.00 49.22 97 GLY A N 1
ATOM 713 C CA . GLY A 1 97 ? -34.938 5.364 9.712 1.00 49.22 97 GLY A CA 1
ATOM 714 C C . GLY A 1 97 ? -35.627 4.468 10.737 1.00 49.22 97 GLY A C 1
ATOM 715 O O . GLY A 1 97 ? -36.374 3.560 1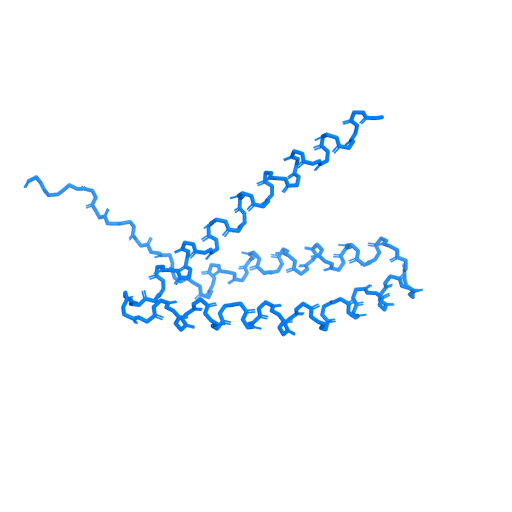0.388 1.00 49.22 97 GLY A O 1
ATOM 716 N N . GLY A 1 98 ? -35.465 4.819 12.010 1.00 41.22 98 GLY A N 1
ATOM 717 C CA . GLY A 1 98 ? -36.556 4.786 12.981 1.00 41.22 98 GLY A CA 1
ATOM 718 C C . GLY A 1 98 ? -36.754 6.225 13.436 1.00 41.22 98 GLY A C 1
ATOM 719 O O . GLY A 1 98 ? -35.845 6.775 14.055 1.00 41.22 98 GLY A O 1
ATOM 720 N N . ALA A 1 99 ? -37.850 6.830 12.978 1.00 41.72 99 ALA A N 1
ATOM 721 C CA . ALA A 1 99 ? -38.284 8.189 13.294 1.00 41.72 99 ALA A CA 1
ATOM 722 C C . ALA A 1 99 ? -38.494 8.409 14.799 1.00 41.72 99 ALA A C 1
ATOM 724 O O . ALA A 1 99 ? -38.804 7.415 15.496 1.00 41.72 99 ALA A O 1
#

Nearest PDB structures (foldseek):
  3onl-assembly1_C  TM=4.573E-01  e=7.703E+00  Saccharomyces cerevisiae

Secondary structure (DSSP, 8-state):
-HHHHHHHHHHHHHHHHHHHHHHHHHHHHS-GGGHHHHHHHHHHHHHHHHHHHHHHHHHHHHHHHHHHHHHHHHHHHHHHHHHHHHHS--PPPP-S---

Solvent-accessible surface area (backbone atoms only — not comparable to full-atom values): 5756 Å² total; per-residue (Å²): 122,66,63,60,57,54,51,48,52,54,50,50,51,48,46,58,68,45,57,55,55,50,53,52,50,53,54,67,75,33,57,86,93,43,37,70,58,49,54,48,52,50,54,47,51,49,54,65,48,49,54,58,48,50,54,50,42,51,53,38,25,75,76,63,34,64,68,51,28,52,51,52,53,51,51,52,52,51,50,49,63,66,44,43,66,77,76,45,77,82,76,75,73,79,79,83,82,82,130

Foldseek 3Di:
DCVVVVVVVVVVVVCVVPVVVVLVLLCVVDDPVCSVVSVVVVVVCVVVVVVVLVVVLVVCCVPPNDVRSVVVVVVVVVVCVVCVCVVDPDDDDDPPDDD

Sequence (99 aa):
AWQAWALFLVYGLFFGLTEAPEKALVAGLAPAEMRGRAFGTYHFAIGVGAFPASLLFGAVWQRFGSHAAFLMGAGLAVAAALLLPLVVPARRAPAAGGA